Protein AF-A0AAD9L4D3-F1 (afdb_monomer_lite)

Radius of gyration: 16.33 Å; chains: 1; bounding box: 35×33×48 Å

Structure (mmCIF, N/CA/C/O backbone):
data_AF-A0AAD9L4D3-F1
#
_entry.id   AF-A0AAD9L4D3-F1
#
loop_
_atom_site.group_PDB
_atom_site.id
_atom_site.type_symbol
_atom_site.label_atom_id
_atom_site.label_alt_id
_atom_site.label_comp_id
_atom_site.label_asym_id
_atom_site.label_entity_id
_atom_site.label_seq_id
_atom_site.pdbx_PDB_ins_code
_atom_site.Cartn_x
_atom_site.Cartn_y
_atom_site.Cartn_z
_atom_site.occupancy
_atom_site.B_iso_or_equiv
_atom_site.auth_seq_id
_atom_site.auth_comp_id
_atom_site.auth_asym_id
_atom_site.auth_atom_id
_atom_site.pdbx_PDB_model_num
ATOM 1 N N . MET A 1 1 ? 3.090 -12.140 12.562 1.00 46.44 1 MET A N 1
ATOM 2 C CA . MET A 1 1 ? 2.938 -11.455 11.264 1.00 46.44 1 MET A CA 1
ATOM 3 C C . MET A 1 1 ? 2.029 -12.338 10.433 1.00 46.44 1 MET A C 1
ATOM 5 O O . MET A 1 1 ? 2.319 -13.524 10.341 1.00 46.44 1 MET A O 1
ATOM 9 N N . ALA A 1 2 ? 0.884 -11.832 9.982 1.00 48.16 2 ALA A N 1
ATOM 10 C CA . ALA A 1 2 ? 0.069 -12.561 9.016 1.00 48.16 2 ALA A CA 1
ATOM 11 C C . ALA A 1 2 ? 0.609 -12.191 7.633 1.00 48.16 2 ALA A C 1
ATOM 13 O O . ALA A 1 2 ? 0.648 -11.004 7.314 1.00 48.16 2 ALA A O 1
ATOM 14 N N . ASP A 1 3 ? 1.086 -13.171 6.867 1.00 50.41 3 ASP A N 1
ATOM 15 C CA . ASP A 1 3 ? 1.448 -12.930 5.473 1.00 50.41 3 ASP A CA 1
ATOM 16 C C . ASP A 1 3 ? 0.169 -12.762 4.660 1.00 50.41 3 ASP A C 1
ATOM 18 O O . ASP A 1 3 ? -0.753 -13.579 4.733 1.00 50.41 3 ASP A O 1
ATOM 22 N N . LEU A 1 4 ? 0.125 -11.667 3.912 1.00 48.62 4 LEU A N 1
ATOM 23 C CA . LEU A 1 4 ? -0.974 -11.286 3.047 1.00 48.62 4 LEU A CA 1
ATOM 24 C C . LEU A 1 4 ? -0.539 -11.584 1.602 1.00 48.62 4 LEU A C 1
ATOM 26 O O . LEU A 1 4 ? -0.006 -10.690 0.944 1.00 48.62 4 LEU A O 1
ATOM 30 N N . PRO A 1 5 ? -0.677 -12.820 1.081 1.00 48.12 5 PRO A N 1
ATOM 31 C CA . PRO A 1 5 ? -0.410 -13.063 -0.328 1.00 48.12 5 PRO A CA 1
ATOM 32 C C . PRO A 1 5 ? -1.444 -12.284 -1.140 1.00 48.12 5 PRO A C 1
ATOM 34 O O . PRO A 1 5 ? -2.599 -12.687 -1.153 1.00 48.12 5 PRO A O 1
ATOM 37 N N . GLY A 1 6 ? -1.000 -11.167 -1.733 1.00 49.84 6 GLY A N 1
ATOM 38 C CA . GLY A 1 6 ? -1.690 -10.296 -2.690 1.00 49.84 6 GLY A CA 1
ATOM 39 C C . GLY A 1 6 ? -3.187 -10.138 -2.455 1.00 49.84 6 GLY A C 1
ATOM 40 O O . GLY A 1 6 ? -3.941 -11.049 -2.762 1.00 49.84 6 GLY A O 1
ATOM 41 N N . LEU A 1 7 ? -3.639 -8.967 -2.002 1.00 50.41 7 LEU A N 1
ATOM 42 C CA . LEU A 1 7 ? -5.035 -8.560 -2.195 1.00 50.41 7 LEU A CA 1
ATOM 43 C C . LEU A 1 7 ? -5.371 -8.733 -3.684 1.00 50.41 7 LEU A C 1
ATOM 45 O O . LEU A 1 7 ? -4.918 -7.971 -4.535 1.00 50.41 7 LEU A O 1
ATOM 49 N N . ILE A 1 8 ? -6.056 -9.832 -3.990 1.00 57.06 8 ILE A N 1
ATOM 50 C CA . ILE A 1 8 ? -6.449 -10.192 -5.343 1.00 57.06 8 ILE A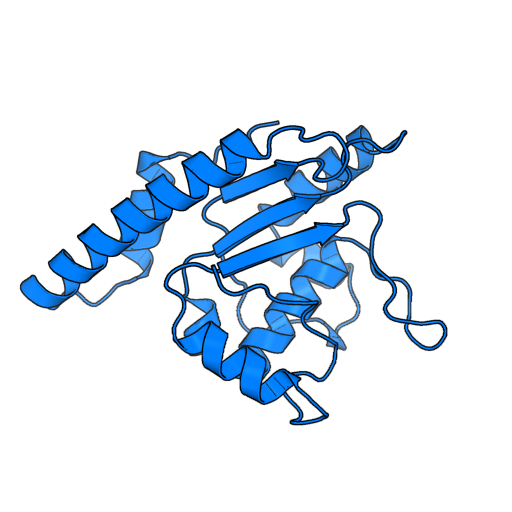 CA 1
ATOM 51 C C . ILE A 1 8 ? -7.686 -9.361 -5.643 1.00 57.06 8 ILE A C 1
ATOM 53 O O . ILE A 1 8 ? -8.587 -9.267 -4.815 1.00 57.06 8 ILE A O 1
ATOM 57 N N . GLU A 1 9 ? -7.720 -8.767 -6.824 1.00 57.53 9 GLU A N 1
ATOM 58 C CA . GLU A 1 9 ? -8.913 -8.146 -7.389 1.00 57.53 9 GLU A CA 1
ATOM 59 C C . GLU A 1 9 ? -10.136 -9.068 -7.217 1.00 57.53 9 GLU A C 1
ATOM 61 O O . GLU A 1 9 ? -10.099 -10.244 -7.596 1.00 57.53 9 GLU A O 1
ATOM 66 N N . GLY A 1 10 ? -11.193 -8.562 -6.575 1.00 54.34 10 GLY A N 1
ATOM 67 C CA . GLY A 1 10 ? -12.374 -9.350 -6.213 1.00 54.34 10 GLY A CA 1
ATOM 68 C C . GLY A 1 10 ? -12.276 -10.120 -4.887 1.00 54.34 10 GLY A C 1
ATOM 69 O O . GLY A 1 10 ? -13.143 -10.955 -4.613 1.00 54.34 10 GLY A O 1
ATOM 70 N N . ALA A 1 11 ? -11.283 -9.847 -4.032 1.00 59.19 11 ALA A N 1
ATOM 71 C CA . ALA A 1 11 ? -11.193 -10.427 -2.687 1.00 59.19 11 ALA A CA 1
ATOM 72 C C . ALA A 1 11 ? -12.426 -10.094 -1.827 1.00 59.19 11 ALA A C 1
ATOM 74 O O . ALA A 1 11 ? -12.858 -10.931 -1.026 1.00 59.19 11 ALA A O 1
ATOM 75 N N . HIS A 1 12 ? -13.031 -8.919 -2.035 1.00 55.25 12 HIS A N 1
ATOM 76 C CA . HIS A 1 12 ? -14.287 -8.523 -1.394 1.00 55.25 12 HIS A CA 1
ATOM 77 C C . HIS A 1 12 ? -15.506 -9.362 -1.843 1.00 55.25 12 HIS A C 1
ATOM 79 O O . HIS A 1 12 ? -16.464 -9.501 -1.084 1.00 55.25 12 HIS A O 1
ATOM 85 N N . LEU A 1 13 ? -15.475 -9.983 -3.033 1.00 55.81 13 LEU A N 1
ATOM 86 C CA . LEU A 1 1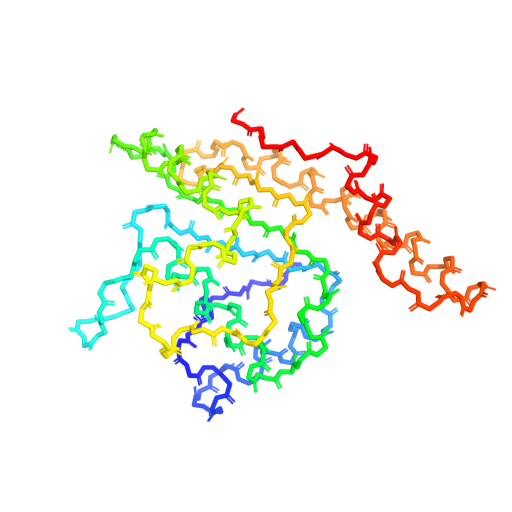3 ? -16.616 -10.691 -3.647 1.00 55.81 13 LEU A CA 1
ATOM 87 C C . LEU A 1 13 ? -16.783 -12.157 -3.206 1.00 55.81 13 LEU A C 1
ATOM 89 O O . LEU A 1 13 ? -17.523 -12.903 -3.844 1.00 55.81 13 LEU A O 1
ATOM 93 N N . ASN A 1 14 ? -16.123 -12.608 -2.133 1.00 53.59 14 ASN A N 1
ATOM 94 C CA . ASN A 1 14 ? -16.163 -14.010 -1.671 1.00 53.59 14 ASN A CA 1
ATOM 95 C C . ASN A 1 14 ? -15.651 -15.054 -2.693 1.00 53.59 14 ASN A C 1
ATOM 97 O O . ASN A 1 14 ? -15.863 -16.256 -2.513 1.00 53.59 14 ASN A O 1
ATOM 101 N N . VAL A 1 15 ? -14.940 -14.648 -3.750 1.00 48.16 15 VAL A N 1
ATOM 102 C CA . VAL A 1 15 ? -14.342 -15.592 -4.704 1.00 48.16 15 VAL A CA 1
ATOM 103 C C . VAL A 1 15 ? -13.001 -16.091 -4.143 1.00 48.16 15 VAL A C 1
ATOM 105 O O . VAL A 1 15 ? -11.976 -15.422 -4.228 1.00 48.16 15 VAL A O 1
ATOM 108 N N . GLY A 1 16 ? -12.999 -17.282 -3.535 1.00 56.69 16 GLY A N 1
ATOM 109 C CA . GLY A 1 16 ? -11.787 -17.948 -3.032 1.00 56.69 16 GLY A CA 1
ATOM 110 C C . GLY A 1 16 ? -11.371 -17.557 -1.603 1.00 56.69 16 GLY A C 1
ATOM 111 O O . GLY A 1 16 ? -12.206 -17.313 -0.737 1.00 56.69 16 GLY A O 1
ATOM 112 N N . MET A 1 17 ? -10.059 -17.542 -1.322 1.00 55.19 17 MET A N 1
ATOM 113 C CA . MET A 1 17 ? -9.498 -17.307 0.027 1.00 55.19 17 MET A CA 1
ATOM 114 C C . MET A 1 17 ? -9.575 -15.838 0.511 1.00 55.19 17 MET A C 1
ATOM 116 O O . MET A 1 17 ? -9.226 -15.562 1.660 1.00 55.19 17 MET A O 1
ATOM 120 N N . GLY A 1 18 ? -10.056 -14.907 -0.325 1.00 62.38 18 GLY A N 1
ATOM 121 C CA . GLY A 1 18 ? -10.046 -13.455 -0.076 1.00 62.38 18 GLY A CA 1
ATOM 122 C C . GLY A 1 18 ? -10.887 -12.990 1.119 1.00 62.38 18 GLY A C 1
ATOM 123 O O . GLY A 1 18 ? -10.439 -12.157 1.901 1.00 62.38 18 GLY A O 1
ATOM 124 N N . HIS A 1 19 ? -12.057 -13.584 1.356 1.00 67.69 19 HIS A N 1
ATOM 125 C CA . HIS A 1 19 ? -12.895 -13.197 2.499 1.00 67.69 19 HIS A CA 1
ATOM 126 C C . HIS A 1 19 ? -12.296 -13.630 3.845 1.00 67.69 19 HIS A C 1
ATOM 128 O O . HIS A 1 19 ? -12.259 -12.860 4.805 1.00 67.69 19 HIS A O 1
ATOM 134 N N . ASN A 1 20 ? -11.747 -14.850 3.910 1.00 69.62 20 ASN A N 1
ATOM 135 C CA . ASN A 1 20 ? -11.013 -15.303 5.092 1.00 69.62 20 ASN A CA 1
ATOM 136 C C . ASN A 1 20 ? -9.790 -14.416 5.349 1.00 69.62 20 ASN A C 1
ATOM 138 O O . ASN A 1 20 ? -9.487 -14.122 6.501 1.00 69.62 20 ASN A O 1
ATOM 142 N N . PHE A 1 21 ? -9.113 -13.956 4.299 1.00 69.94 21 PHE A N 1
ATOM 143 C CA . PHE A 1 21 ? -8.014 -12.998 4.380 1.00 69.94 21 PHE A CA 1
ATOM 144 C C . PHE A 1 21 ? -8.462 -11.642 4.950 1.00 69.94 21 PHE A C 1
ATOM 146 O O . PHE A 1 21 ? -7.866 -11.163 5.914 1.00 69.94 21 PHE A O 1
ATOM 153 N N . LEU A 1 22 ? -9.548 -11.058 4.439 1.00 75.19 22 LEU A N 1
ATOM 154 C CA . LEU A 1 22 ? -10.035 -9.745 4.879 1.00 75.19 22 LEU A CA 1
ATOM 155 C C . LEU A 1 22 ? -10.498 -9.782 6.345 1.00 75.19 22 LEU A C 1
ATOM 157 O O . LEU A 1 22 ? -10.235 -8.863 7.120 1.00 75.19 22 LEU A O 1
ATOM 161 N N . LYS A 1 23 ? -11.026 -10.924 6.793 1.00 80.75 23 LYS A N 1
ATOM 162 C CA . LYS A 1 23 ? -11.311 -11.180 8.211 1.00 80.75 23 LYS A CA 1
ATOM 163 C C . LYS A 1 23 ? -10.061 -11.186 9.107 1.00 80.75 23 LYS A C 1
ATOM 165 O O . LYS A 1 23 ? -10.162 -10.921 10.306 1.00 80.75 23 LYS A O 1
ATOM 170 N N . HIS A 1 24 ? -8.878 -11.508 8.579 1.00 79.44 24 HIS A N 1
ATOM 171 C CA . HIS A 1 24 ? -7.622 -11.335 9.321 1.00 79.44 24 HIS A CA 1
ATOM 172 C C . HIS A 1 24 ? -7.203 -9.866 9.358 1.00 79.44 24 HIS A C 1
ATOM 174 O O . HIS A 1 24 ? -6.779 -9.405 10.416 1.00 79.44 24 HIS A O 1
ATOM 180 N N . VAL A 1 25 ? -7.387 -9.131 8.256 1.00 82.50 25 VAL A N 1
ATOM 181 C CA . VAL A 1 25 ? -7.137 -7.681 8.183 1.00 82.50 25 VAL A CA 1
ATOM 182 C C . VAL A 1 25 ? -7.961 -6.923 9.225 1.00 82.50 25 VAL A C 1
ATOM 184 O O . VAL A 1 25 ? -7.461 -5.991 9.846 1.00 82.50 25 VAL A O 1
ATOM 187 N N . GLU A 1 26 ? -9.184 -7.356 9.537 1.00 83.19 26 GLU A N 1
ATOM 188 C CA . GLU A 1 26 ? -9.968 -6.764 10.633 1.00 83.19 26 GLU A CA 1
ATOM 189 C C . GLU A 1 26 ? -9.263 -6.820 11.995 1.00 83.19 26 GLU A C 1
ATOM 191 O O . GLU A 1 26 ? -9.421 -5.901 12.798 1.00 83.19 26 GLU A O 1
ATOM 196 N N . ARG A 1 27 ? -8.440 -7.841 12.248 1.00 84.44 27 ARG A N 1
ATOM 197 C CA . ARG A 1 27 ? -7.752 -8.048 13.532 1.00 84.44 27 ARG A CA 1
ATOM 198 C C . ARG A 1 27 ? -6.342 -7.464 13.586 1.00 84.44 27 ARG A C 1
ATOM 200 O O . ARG A 1 27 ? -5.723 -7.499 14.648 1.00 84.44 27 ARG A O 1
ATOM 207 N N . THR A 1 28 ? -5.803 -6.962 12.475 1.00 86.62 28 THR A N 1
ATOM 208 C CA . THR A 1 28 ? -4.481 -6.325 12.475 1.00 86.62 28 THR A CA 1
ATOM 209 C C . THR A 1 28 ? -4.566 -4.900 13.013 1.00 86.62 28 THR A C 1
ATOM 211 O O . THR A 1 28 ? -5.540 -4.189 12.768 1.00 86.62 28 THR A O 1
ATOM 214 N N . LYS A 1 29 ? -3.537 -4.481 13.755 1.00 88.50 29 LYS A N 1
ATOM 215 C CA . LYS A 1 29 ? -3.427 -3.114 14.292 1.00 88.50 29 LYS A CA 1
ATOM 216 C C . LYS A 1 29 ? -2.871 -2.106 13.281 1.00 88.50 29 LYS A C 1
ATOM 218 O O . LYS A 1 29 ? -3.133 -0.921 13.400 1.00 88.50 29 LYS A O 1
ATOM 223 N N . LEU A 1 30 ? -2.115 -2.595 12.302 1.00 90.25 30 LEU A N 1
ATOM 224 C CA . LEU A 1 30 ? -1.421 -1.809 11.287 1.00 90.25 30 LEU A CA 1
ATOM 225 C C . LEU A 1 30 ? -1.560 -2.517 9.938 1.00 90.25 30 LEU A C 1
ATOM 227 O O . LEU A 1 30 ? -1.462 -3.749 9.870 1.00 90.25 30 LEU A O 1
ATOM 231 N N . LEU A 1 31 ? -1.796 -1.746 8.881 1.00 92.00 31 LEU A N 1
ATOM 232 C CA . LEU A 1 31 ? -1.805 -2.205 7.498 1.00 92.00 31 LEU A CA 1
ATOM 233 C C . LEU A 1 31 ? -0.451 -1.911 6.849 1.00 92.00 31 LEU A C 1
ATOM 235 O O . LEU A 1 31 ? 0.120 -0.843 7.037 1.00 92.00 31 LEU A O 1
ATOM 239 N N . LEU A 1 32 ? 0.055 -2.858 6.064 1.00 92.44 32 LEU A N 1
ATOM 240 C CA . LEU A 1 32 ? 1.234 -2.661 5.226 1.00 92.44 32 LEU A CA 1
ATOM 241 C C . LEU A 1 32 ? 0.834 -2.894 3.775 1.00 92.44 32 LEU A C 1
ATOM 243 O O . LEU A 1 32 ? 0.544 -4.023 3.378 1.00 92.44 32 LEU A O 1
ATOM 247 N N . PHE A 1 33 ? 0.836 -1.826 2.992 1.00 92.75 33 PHE A N 1
ATOM 248 C CA . PHE A 1 33 ? 0.649 -1.877 1.554 1.00 92.75 33 PHE A CA 1
ATOM 249 C C . PHE A 1 33 ? 2.008 -2.142 0.929 1.00 92.75 33 PHE A C 1
ATOM 251 O O . PHE A 1 33 ? 2.908 -1.323 1.049 1.00 92.75 33 PHE A O 1
ATOM 258 N N . LEU A 1 34 ? 2.179 -3.291 0.285 1.00 92.62 34 LEU A N 1
ATOM 259 C CA . LEU A 1 34 ? 3.411 -3.619 -0.424 1.00 92.62 34 LEU A CA 1
ATOM 260 C C . LEU A 1 34 ? 3.159 -3.496 -1.925 1.00 92.62 34 LEU A C 1
ATOM 262 O O . LEU A 1 34 ? 2.457 -4.326 -2.499 1.00 92.62 34 LEU A O 1
ATOM 266 N N . VAL A 1 35 ? 3.728 -2.468 -2.547 1.00 93.62 35 VAL A N 1
ATOM 267 C CA . VAL A 1 35 ? 3.475 -2.118 -3.950 1.00 93.62 35 VAL A CA 1
ATOM 268 C C . VAL A 1 35 ? 4.765 -2.219 -4.744 1.00 93.62 35 VAL A C 1
ATOM 270 O O . VAL A 1 35 ? 5.813 -1.772 -4.295 1.00 93.62 35 VAL A O 1
ATOM 273 N N . ASP A 1 36 ? 4.697 -2.838 -5.916 1.00 93.88 36 ASP A N 1
ATOM 274 C CA . ASP A 1 36 ? 5.798 -2.851 -6.875 1.00 93.88 36 ASP A CA 1
ATOM 275 C C . ASP A 1 36 ? 5.842 -1.515 -7.618 1.00 93.88 36 ASP A C 1
ATOM 277 O O . ASP A 1 36 ? 4.848 -1.119 -8.230 1.00 93.88 36 ASP A O 1
ATOM 281 N N . ILE A 1 37 ? 6.981 -0.823 -7.570 1.00 95.31 37 ILE A N 1
ATOM 282 C CA . ILE A 1 37 ? 7.139 0.463 -8.261 1.00 95.31 37 ILE A CA 1
ATOM 283 C C . ILE A 1 37 ? 7.144 0.318 -9.785 1.00 95.31 37 ILE A C 1
ATOM 285 O O . ILE A 1 37 ? 6.908 1.294 -10.477 1.00 95.31 37 ILE A O 1
ATOM 289 N N . HIS A 1 38 ? 7.355 -0.881 -10.329 1.00 93.06 38 HIS A N 1
ATOM 290 C CA . HIS A 1 38 ? 7.273 -1.124 -11.776 1.00 93.06 38 HIS A CA 1
ATOM 291 C C . HIS A 1 38 ? 5.861 -1.499 -12.229 1.00 93.06 38 HIS A C 1
ATOM 293 O O . HIS A 1 38 ? 5.647 -1.859 -13.383 1.00 93.06 38 HIS A O 1
ATOM 299 N N . GLY A 1 39 ? 4.891 -1.423 -11.318 1.00 89.69 39 GLY A N 1
ATOM 300 C CA . GLY A 1 39 ? 3.526 -1.835 -11.571 1.00 89.69 39 GLY A CA 1
ATOM 301 C C . GLY A 1 39 ? 3.296 -3.328 -11.357 1.00 89.69 39 GLY A C 1
ATOM 302 O O . GLY A 1 39 ? 4.173 -4.097 -10.956 1.00 89.69 39 GLY A O 1
ATOM 303 N N . PHE A 1 40 ? 2.057 -3.745 -11.576 1.00 85.81 40 PHE A N 1
ATOM 304 C CA . PHE A 1 40 ? 1.609 -5.099 -11.302 1.00 85.81 40 PHE A CA 1
ATOM 305 C C . PHE A 1 40 ? 0.602 -5.573 -12.344 1.00 85.81 40 PHE A C 1
ATOM 307 O O . PHE A 1 40 ? -0.319 -4.859 -12.735 1.00 85.81 40 PHE A O 1
ATOM 314 N N . ARG A 1 41 ? 0.729 -6.839 -12.745 1.00 84.06 41 ARG A N 1
ATOM 315 C CA . ARG A 1 41 ? -0.274 -7.533 -13.550 1.00 84.06 41 ARG A CA 1
ATOM 316 C C . ARG A 1 41 ? -0.563 -8.894 -12.942 1.00 84.06 41 ARG A C 1
ATOM 318 O O . ARG A 1 41 ? 0.323 -9.743 -12.866 1.00 84.06 41 ARG A O 1
ATOM 325 N N . LEU A 1 42 ? -1.820 -9.119 -12.567 1.00 74.88 42 LEU A N 1
ATOM 326 C CA . LEU A 1 42 ? -2.242 -10.357 -11.913 1.00 74.88 42 LEU A CA 1
ATOM 327 C C . LEU A 1 42 ? -2.105 -11.577 -12.834 1.00 74.88 42 LEU A C 1
ATOM 329 O O . LEU A 1 42 ? -1.598 -12.622 -12.434 1.00 74.88 42 LEU A O 1
ATOM 333 N N . ASN A 1 43 ? -2.585 -11.458 -14.072 1.00 79.56 43 ASN A N 1
ATOM 334 C CA . ASN A 1 43 ? -2.439 -12.470 -15.115 1.00 79.56 43 ASN A CA 1
ATOM 335 C C . ASN A 1 43 ? -2.648 -11.841 -16.500 1.00 79.56 43 ASN A C 1
ATOM 337 O O . ASN A 1 43 ? -2.944 -10.657 -16.620 1.00 79.56 43 ASN A O 1
ATOM 341 N N . THR A 1 44 ? -2.532 -12.649 -17.551 1.00 82.56 44 THR A N 1
ATOM 342 C CA . THR A 1 44 ? -2.641 -12.204 -18.949 1.00 82.56 44 THR A CA 1
ATOM 343 C C . THR A 1 44 ? -3.998 -11.613 -19.339 1.00 82.56 44 THR A C 1
ATOM 345 O O . THR A 1 44 ? -4.085 -10.985 -20.388 1.00 82.56 44 THR A O 1
ATOM 348 N N . LYS A 1 45 ? -5.051 -11.809 -18.536 1.00 81.75 45 LYS A N 1
ATOM 349 C CA . LYS A 1 45 ? -6.395 -11.265 -18.785 1.00 81.75 45 LYS A CA 1
ATOM 350 C C . LYS A 1 45 ? -6.648 -9.923 -18.096 1.00 81.75 45 LYS A C 1
ATOM 352 O O . LYS A 1 45 ? -7.648 -9.290 -18.409 1.00 81.75 45 LYS A O 1
ATOM 357 N N . HIS A 1 46 ? -5.791 -9.519 -17.159 1.00 80.69 46 HIS A N 1
ATOM 358 C CA . HIS A 1 46 ? -5.930 -8.253 -16.440 1.00 80.69 46 HIS A CA 1
ATOM 359 C C . HIS A 1 46 ? -4.989 -7.207 -17.046 1.00 80.69 46 HIS A C 1
ATOM 361 O O . HIS A 1 46 ? -3.895 -7.576 -17.495 1.00 80.69 46 HIS A O 1
ATOM 367 N N . PRO A 1 47 ? -5.388 -5.922 -17.064 1.00 84.88 47 PRO A N 1
ATOM 368 C CA . PRO A 1 47 ? -4.503 -4.853 -17.495 1.00 84.88 47 PRO A CA 1
ATOM 369 C C . PRO A 1 47 ? -3.274 -4.784 -16.585 1.00 84.88 47 PRO A C 1
ATOM 371 O O . PRO A 1 47 ? -3.313 -5.155 -15.408 1.00 84.88 47 PRO A O 1
ATOM 374 N N . GLU A 1 48 ? -2.166 -4.336 -17.162 1.00 88.88 48 GLU A N 1
ATOM 375 C CA . GLU A 1 48 ? -1.019 -3.904 -16.376 1.00 88.88 48 GLU A CA 1
ATOM 376 C C . GLU A 1 48 ? -1.397 -2.629 -15.634 1.00 88.88 48 GLU A C 1
ATOM 378 O O . GLU A 1 48 ? -2.010 -1.737 -16.216 1.00 88.88 48 GLU A O 1
ATOM 383 N N . ARG A 1 49 ? -1.091 -2.592 -14.340 1.00 90.44 49 ARG A N 1
ATOM 384 C CA . ARG A 1 49 ? -1.414 -1.474 -13.465 1.00 90.44 49 ARG A CA 1
ATOM 385 C C . ARG A 1 49 ? -0.147 -0.781 -13.046 1.00 90.44 49 ARG A C 1
ATOM 387 O O . ARG A 1 49 ? 0.794 -1.431 -12.599 1.00 90.44 49 ARG A O 1
ATOM 394 N N . THR A 1 50 ? -0.164 0.534 -13.121 1.00 94.06 50 THR A N 1
ATOM 395 C CA . THR A 1 50 ? 0.851 1.391 -12.522 1.00 94.06 50 THR A CA 1
ATOM 396 C C . THR A 1 50 ? 0.877 1.223 -10.992 1.00 94.06 50 THR A C 1
ATOM 398 O O . THR A 1 50 ? -0.058 0.670 -10.389 1.00 94.06 50 THR A O 1
ATOM 401 N N . PRO A 1 51 ? 1.931 1.708 -10.315 1.00 93.69 51 PRO A N 1
ATOM 402 C CA . PRO A 1 51 ? 1.977 1.725 -8.854 1.00 93.69 51 PRO A CA 1
ATOM 403 C C . PRO A 1 51 ? 0.809 2.505 -8.243 1.00 93.69 51 PRO A C 1
ATOM 405 O O . PRO A 1 51 ? 0.204 2.038 -7.279 1.00 93.69 51 PRO A O 1
ATOM 408 N N . LEU A 1 52 ? 0.443 3.645 -8.842 1.00 94.44 52 LEU A N 1
ATOM 409 C CA . LEU A 1 52 ? -0.692 4.459 -8.405 1.00 94.44 52 LEU A CA 1
ATOM 410 C C . LEU A 1 52 ? -2.007 3.677 -8.502 1.00 94.44 52 LEU A C 1
ATOM 412 O O . LEU A 1 52 ? -2.738 3.571 -7.519 1.00 94.44 52 LEU A O 1
ATOM 416 N N . GLU A 1 53 ? -2.285 3.071 -9.658 1.00 93.12 53 GLU A N 1
ATOM 417 C CA . GLU A 1 53 ? -3.484 2.245 -9.849 1.00 93.12 53 GLU A CA 1
ATOM 418 C C . GLU A 1 53 ? -3.525 1.064 -8.878 1.00 93.12 53 GLU A C 1
ATOM 420 O O . GLU A 1 53 ? -4.593 0.696 -8.397 1.00 93.12 53 GLU A O 1
ATOM 425 N N . THR A 1 54 ? -2.367 0.485 -8.555 1.00 91.88 54 THR A N 1
ATOM 426 C CA . THR A 1 54 ? -2.268 -0.596 -7.569 1.00 91.88 54 THR A CA 1
ATOM 427 C C . THR A 1 54 ? -2.643 -0.103 -6.172 1.00 91.88 54 THR A C 1
ATOM 429 O O . THR A 1 54 ? -3.434 -0.754 -5.493 1.00 91.88 54 THR A O 1
ATOM 432 N N . ILE A 1 55 ? -2.135 1.056 -5.742 1.00 93.38 55 ILE A N 1
ATOM 433 C CA . ILE A 1 55 ? -2.482 1.662 -4.445 1.00 93.38 55 ILE A CA 1
ATOM 434 C C . ILE A 1 55 ? -3.988 1.930 -4.364 1.00 93.38 55 ILE A C 1
ATOM 436 O O . ILE A 1 55 ? -4.627 1.551 -3.379 1.00 93.38 55 ILE A O 1
ATOM 440 N N . LEU A 1 56 ? -4.560 2.536 -5.406 1.00 93.19 56 LEU A N 1
ATOM 441 C CA . LEU A 1 56 ? -5.982 2.877 -5.460 1.00 93.19 56 LEU A CA 1
ATOM 442 C C . LEU A 1 56 ? -6.876 1.634 -5.518 1.00 93.19 56 LEU A C 1
ATOM 444 O O . LEU A 1 56 ? -7.891 1.586 -4.830 1.00 93.19 56 LEU A O 1
ATOM 448 N N . LEU A 1 57 ? -6.467 0.587 -6.239 1.00 89.81 57 LEU A N 1
ATOM 449 C CA . LEU A 1 57 ? -7.167 -0.698 -6.243 1.00 89.81 57 LEU A CA 1
ATOM 450 C C . LEU A 1 57 ? -7.189 -1.335 -4.848 1.00 89.81 57 LEU A C 1
ATOM 452 O O . LEU A 1 57 ? -8.244 -1.760 -4.384 1.00 89.81 57 LEU A O 1
ATOM 456 N N . LEU A 1 58 ? -6.039 -1.404 -4.169 1.00 89.00 58 LEU A N 1
ATOM 457 C CA . LEU A 1 58 ? -5.943 -1.974 -2.820 1.00 89.00 58 LEU A CA 1
ATOM 458 C C . LEU A 1 58 ? -6.832 -1.216 -1.831 1.00 89.00 58 LEU A C 1
ATOM 460 O O . LEU A 1 58 ? -7.530 -1.816 -1.016 1.00 89.00 58 LEU A O 1
ATOM 464 N N . ASN A 1 59 ? -6.814 0.108 -1.936 1.00 91.44 59 ASN A N 1
ATOM 465 C CA . ASN A 1 59 ? -7.658 1.007 -1.174 1.00 91.44 59 ASN A CA 1
ATOM 466 C C . ASN A 1 59 ? -9.152 0.727 -1.448 1.00 91.44 59 ASN A C 1
ATOM 468 O O . ASN A 1 59 ? -9.916 0.484 -0.512 1.00 91.44 59 ASN A O 1
ATOM 472 N N . LYS A 1 60 ? -9.542 0.621 -2.723 1.00 89.88 60 LYS A N 1
ATOM 473 C CA . LYS A 1 60 ? -10.913 0.304 -3.129 1.00 89.88 60 LYS A CA 1
ATOM 474 C C . LYS A 1 60 ? -11.394 -1.052 -2.613 1.00 89.88 60 LYS A C 1
ATOM 476 O O . LYS A 1 60 ? -12.522 -1.164 -2.146 1.00 89.88 60 LYS A O 1
ATOM 481 N N . GLU A 1 61 ? -10.555 -2.081 -2.682 1.00 87.56 61 GLU A N 1
ATOM 48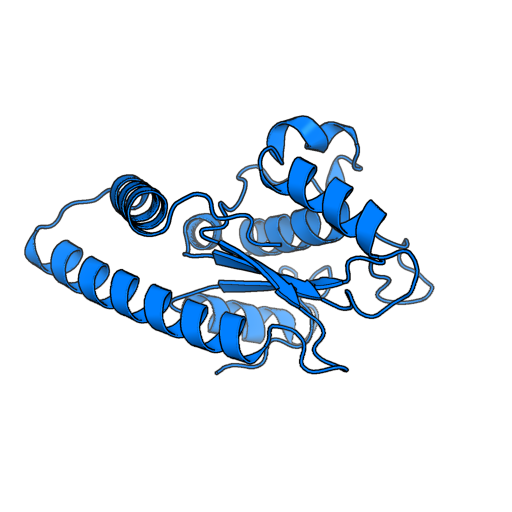2 C CA . GLU A 1 61 ? -10.882 -3.426 -2.193 1.00 87.56 61 GLU A CA 1
ATOM 483 C C . GLU A 1 61 ? -11.129 -3.442 -0.676 1.00 87.56 61 GLU A C 1
ATOM 485 O O . GLU A 1 61 ? -12.062 -4.100 -0.209 1.00 87.56 61 GLU A O 1
ATOM 490 N N . LEU A 1 62 ? -10.334 -2.693 0.100 1.00 88.62 62 LEU A N 1
ATOM 491 C CA . LEU A 1 62 ? -10.561 -2.539 1.539 1.00 88.62 62 LEU A CA 1
ATOM 492 C C . LEU A 1 62 ? -11.865 -1.790 1.830 1.00 88.62 62 LEU A C 1
ATOM 494 O O . LEU A 1 62 ? -12.634 -2.241 2.679 1.00 88.62 62 LEU A O 1
ATOM 498 N N . GLU A 1 63 ? -12.137 -0.706 1.099 1.00 89.94 63 GLU A N 1
ATOM 499 C CA . GLU A 1 63 ? -13.383 0.059 1.210 1.00 89.94 63 GLU A CA 1
ATOM 500 C C . GLU A 1 63 ? -14.609 -0.817 0.921 1.00 89.94 63 GLU A C 1
ATOM 502 O O . GLU A 1 63 ? -15.552 -0.847 1.713 1.00 89.94 63 GLU A O 1
ATOM 507 N N . LEU A 1 64 ? -14.589 -1.556 -0.195 1.00 88.00 64 LEU A N 1
ATOM 508 C CA . LEU A 1 64 ? -15.695 -2.421 -0.618 1.00 88.00 64 LEU A CA 1
ATOM 509 C C . LEU A 1 64 ? -15.955 -3.562 0.365 1.00 88.00 64 LEU A C 1
ATOM 511 O O . LEU A 1 64 ? -17.083 -4.044 0.463 1.00 88.00 64 LEU A O 1
ATOM 515 N N . TYR A 1 65 ? -14.927 -3.998 1.088 1.00 86.31 65 TYR A N 1
ATOM 516 C CA . TYR A 1 65 ? -15.085 -4.981 2.145 1.00 86.31 65 TYR A CA 1
ATOM 517 C C . TYR A 1 65 ? -15.663 -4.369 3.424 1.00 86.31 65 TYR A C 1
ATOM 519 O O . TYR A 1 65 ? -16.639 -4.893 3.966 1.00 86.31 65 TYR A O 1
ATOM 527 N N . LYS A 1 66 ? -15.052 -3.289 3.929 1.00 86.50 66 LYS A N 1
ATOM 528 C CA . LYS A 1 66 ? -15.490 -2.598 5.144 1.00 86.50 66 LYS A CA 1
ATOM 529 C C . LYS A 1 66 ? -14.872 -1.201 5.240 1.00 86.50 66 LYS A C 1
ATOM 531 O O . LYS A 1 66 ? -13.681 -1.073 5.516 1.00 86.50 66 LYS A O 1
ATOM 536 N N . GLU A 1 67 ? -15.716 -0.172 5.148 1.00 87.50 67 GLU A N 1
ATOM 537 C CA . GLU A 1 67 ? -15.316 1.245 5.215 1.00 87.50 67 GLU A CA 1
ATOM 538 C C . GLU A 1 67 ? -14.487 1.581 6.476 1.00 87.50 67 GLU A C 1
ATOM 540 O O . GLU A 1 67 ? -13.515 2.324 6.390 1.00 87.50 67 GLU A O 1
ATOM 545 N N . ASP A 1 68 ? -14.756 0.956 7.632 1.00 86.81 68 ASP A N 1
ATOM 546 C CA . ASP A 1 68 ? -13.971 1.188 8.862 1.00 86.81 68 ASP A CA 1
ATOM 547 C C . ASP A 1 68 ? -12.476 0.843 8.724 1.00 86.81 68 ASP A C 1
ATOM 549 O O . ASP A 1 68 ? -11.652 1.365 9.479 1.00 86.81 68 ASP A O 1
ATOM 553 N N . LEU A 1 69 ? -12.101 -0.044 7.790 1.00 88.50 69 LEU A N 1
ATOM 554 C CA . LEU A 1 69 ? -10.695 -0.394 7.558 1.00 88.50 69 LEU A CA 1
ATOM 555 C C . LEU A 1 69 ? -9.900 0.763 6.952 1.00 88.50 69 LEU A C 1
ATOM 557 O O . LEU A 1 69 ? -8.680 0.784 7.095 1.00 88.50 69 LEU A O 1
ATOM 561 N N . MET A 1 70 ? -10.578 1.735 6.339 1.00 89.81 70 MET A N 1
ATOM 562 C CA . MET A 1 70 ? -9.956 2.904 5.716 1.00 89.81 70 MET A CA 1
ATOM 563 C C . MET A 1 70 ? -9.349 3.876 6.727 1.00 89.81 70 MET A C 1
ATOM 565 O O . MET A 1 70 ? -8.500 4.686 6.373 1.00 89.81 70 MET A O 1
ATOM 569 N N . ASN A 1 71 ? -9.756 3.765 7.994 1.00 88.12 71 ASN A N 1
ATOM 570 C CA . ASN A 1 71 ? -9.238 4.569 9.099 1.00 88.12 71 ASN A CA 1
ATOM 571 C C . ASN A 1 71 ? -8.129 3.854 9.881 1.00 88.12 71 ASN A C 1
ATOM 573 O O . ASN A 1 71 ? -7.689 4.355 10.919 1.00 88.12 71 ASN A O 1
ATOM 577 N N . LYS A 1 72 ? -7.727 2.650 9.452 1.00 88.75 72 LYS A N 1
ATOM 578 C CA . LYS A 1 72 ? -6.647 1.932 10.119 1.00 88.75 72 LYS A CA 1
ATOM 579 C C . LYS A 1 72 ? -5.303 2.578 9.804 1.00 88.75 72 LYS A C 1
ATOM 581 O O . LYS A 1 72 ? -5.085 2.961 8.656 1.00 88.75 72 LYS A O 1
ATOM 586 N N . PRO A 1 73 ? -4.380 2.564 10.776 1.00 91.44 73 PRO A N 1
ATOM 587 C CA . PRO A 1 73 ? -2.989 2.906 10.534 1.00 91.44 73 PRO A CA 1
ATOM 588 C C . PRO A 1 73 ? -2.436 2.145 9.337 1.00 91.44 73 PRO A C 1
ATOM 590 O O . PRO A 1 73 ? -2.653 0.928 9.226 1.00 91.44 73 PRO A O 1
ATOM 593 N N . ALA A 1 74 ? -1.703 2.829 8.467 1.00 92.62 74 ALA A N 1
ATOM 594 C CA . ALA A 1 74 ? -1.208 2.239 7.234 1.00 92.62 74 ALA A CA 1
ATOM 595 C C . A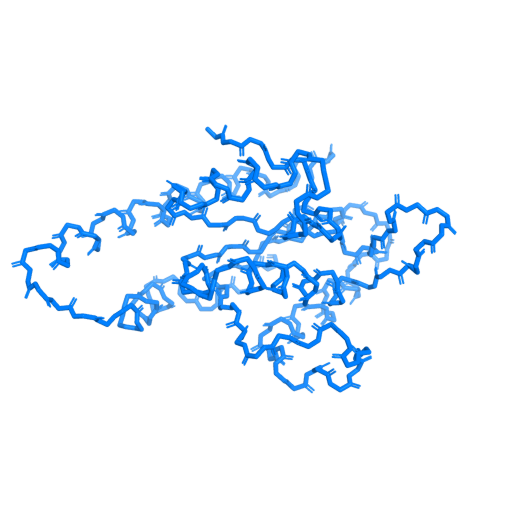LA A 1 74 ? 0.196 2.732 6.879 1.00 92.62 74 ALA A C 1
ATOM 597 O O . ALA A 1 74 ? 0.503 3.916 6.950 1.00 92.62 74 ALA A O 1
ATOM 598 N N . VAL A 1 75 ? 1.036 1.806 6.422 1.00 94.88 75 VAL A N 1
ATOM 599 C CA . VAL A 1 75 ? 2.359 2.085 5.853 1.00 94.88 75 VAL A CA 1
ATOM 600 C C . VAL A 1 75 ? 2.382 1.611 4.410 1.00 94.88 75 VAL A C 1
ATOM 602 O O . VAL A 1 75 ? 1.917 0.508 4.115 1.00 94.88 75 VAL A O 1
ATOM 605 N N . LEU A 1 76 ? 2.959 2.411 3.519 1.00 95.88 76 LEU A N 1
ATOM 606 C CA . LEU A 1 76 ? 3.221 2.031 2.136 1.00 95.88 76 LEU A CA 1
ATOM 607 C C . LEU A 1 76 ? 4.693 1.646 1.971 1.00 95.88 76 LEU A C 1
ATOM 609 O O . LEU A 1 76 ? 5.590 2.466 2.131 1.00 95.88 76 LEU A O 1
ATOM 613 N N . ALA A 1 77 ? 4.955 0.395 1.617 1.00 96.31 77 ALA A N 1
ATOM 614 C CA . ALA A 1 77 ? 6.260 -0.083 1.195 1.00 96.31 77 ALA A CA 1
ATOM 615 C C . ALA A 1 77 ? 6.323 -0.169 -0.336 1.00 96.31 77 ALA A C 1
ATOM 617 O O . ALA A 1 77 ? 5.693 -1.033 -0.950 1.00 96.31 77 ALA A O 1
ATOM 618 N N . LEU A 1 78 ? 7.122 0.708 -0.938 1.00 96.69 78 LEU A N 1
ATOM 619 C CA . LEU A 1 78 ? 7.410 0.737 -2.370 1.00 96.69 78 LEU A CA 1
ATOM 620 C C . LEU A 1 78 ? 8.586 -0.203 -2.656 1.00 96.69 78 LEU A C 1
ATOM 622 O O . LEU A 1 78 ? 9.730 0.092 -2.325 1.00 96.69 78 LEU A O 1
ATOM 626 N N . ASN A 1 79 ? 8.302 -1.380 -3.199 1.00 96.00 79 ASN A N 1
ATOM 627 C CA . ASN A 1 79 ? 9.257 -2.467 -3.377 1.00 96.00 79 ASN A CA 1
ATOM 628 C C . ASN A 1 79 ? 9.894 -2.471 -4.774 1.00 96.00 79 ASN A C 1
ATOM 630 O O . ASN A 1 79 ? 9.335 -1.942 -5.728 1.00 96.00 79 ASN A O 1
ATOM 634 N N . LYS A 1 80 ? 11.020 -3.186 -4.888 1.00 95.94 80 LYS A N 1
ATOM 635 C CA . LYS A 1 80 ? 11.820 -3.390 -6.112 1.00 95.94 80 LYS A CA 1
ATOM 636 C C . LYS A 1 80 ? 12.577 -2.157 -6.615 1.00 95.94 80 LYS A C 1
ATOM 638 O O . LYS A 1 80 ? 12.902 -2.074 -7.794 1.00 95.94 80 LYS A O 1
ATOM 643 N N . VAL A 1 81 ? 12.980 -1.279 -5.697 1.00 96.44 81 VAL A N 1
ATOM 644 C CA . VAL A 1 81 ? 13.857 -0.124 -5.990 1.00 96.44 81 VAL A CA 1
ATOM 645 C C . VAL A 1 81 ? 15.249 -0.510 -6.505 1.00 96.44 81 VAL A C 1
ATOM 647 O O . VAL A 1 81 ? 16.027 0.347 -6.893 1.00 96.44 81 VAL A O 1
ATOM 650 N N . ASP A 1 82 ? 15.602 -1.800 -6.489 1.00 94.94 82 ASP A N 1
ATOM 651 C CA . ASP A 1 82 ? 16.887 -2.292 -6.990 1.00 94.94 82 ASP A CA 1
ATOM 652 C C . ASP A 1 82 ? 16.958 -2.469 -8.512 1.00 94.94 82 ASP A C 1
ATOM 654 O O . ASP A 1 82 ? 18.003 -2.873 -9.026 1.00 94.94 82 ASP A O 1
ATOM 658 N N . ILE A 1 83 ? 15.855 -2.246 -9.225 1.00 95.12 83 ILE A N 1
ATOM 659 C CA . ILE A 1 83 ? 15.794 -2.370 -10.682 1.00 95.12 83 ILE A CA 1
ATOM 660 C C . ILE A 1 83 ? 16.298 -1.066 -11.320 1.00 95.12 83 ILE A C 1
ATOM 662 O O . ILE A 1 83 ? 16.050 0.024 -10.814 1.00 95.12 83 ILE A O 1
ATOM 666 N N . GLU A 1 84 ? 17.016 -1.162 -12.435 1.00 93.19 84 GLU A N 1
ATOM 667 C CA . GLU A 1 84 ? 17.492 0.014 -13.173 1.00 93.19 84 GLU A CA 1
ATOM 668 C C . GLU A 1 84 ? 16.320 0.891 -13.652 1.00 93.19 84 GLU A C 1
ATOM 670 O O . GLU A 1 84 ? 15.281 0.372 -14.056 1.00 93.19 84 GLU A O 1
ATOM 675 N N . GLY A 1 85 ? 16.471 2.217 -13.566 1.00 91.81 85 GLY A N 1
ATOM 676 C CA . GLY A 1 85 ? 15.400 3.176 -13.874 1.00 91.81 85 GLY A CA 1
ATOM 677 C C . GLY A 1 85 ? 14.370 3.372 -12.753 1.00 91.81 85 GLY A C 1
ATOM 678 O O . GLY A 1 85 ? 13.405 4.104 -12.937 1.00 91.81 85 GLY A O 1
ATOM 679 N N . SER A 1 86 ? 14.564 2.749 -11.584 1.00 94.62 86 SER A N 1
ATOM 680 C CA . SER A 1 86 ? 13.639 2.896 -10.450 1.00 94.62 86 SER A CA 1
ATOM 681 C C . SER A 1 86 ? 13.618 4.296 -9.839 1.00 94.62 86 SER A C 1
ATOM 683 O O . SER A 1 86 ? 12.608 4.648 -9.244 1.00 94.62 86 SER A O 1
ATOM 685 N N . ASP A 1 87 ? 14.697 5.075 -9.953 1.00 93.44 87 ASP A N 1
ATOM 686 C CA . ASP A 1 87 ? 14.822 6.369 -9.267 1.00 93.44 87 ASP A CA 1
ATOM 687 C C . ASP A 1 87 ? 13.772 7.382 -9.750 1.00 93.44 87 ASP A C 1
ATOM 689 O O . ASP A 1 87 ? 13.083 7.987 -8.933 1.00 93.44 87 ASP A O 1
ATOM 693 N N . GLU A 1 88 ? 13.583 7.499 -11.069 1.00 94.31 88 GLU A N 1
ATOM 694 C CA . GLU A 1 88 ? 12.594 8.404 -11.676 1.00 94.31 88 GLU A CA 1
ATOM 695 C C . GLU A 1 88 ? 11.161 7.990 -11.313 1.00 94.31 88 GLU A C 1
ATOM 697 O O . GLU A 1 88 ? 10.342 8.816 -10.914 1.00 94.31 88 GLU A O 1
ATOM 702 N N . ILE A 1 89 ? 10.874 6.685 -11.382 1.00 94.75 89 ILE A N 1
ATOM 703 C CA . ILE A 1 89 ? 9.553 6.139 -11.051 1.00 94.75 89 ILE A CA 1
ATOM 704 C C . ILE A 1 89 ? 9.253 6.322 -9.559 1.00 94.75 89 ILE A C 1
ATOM 706 O O . ILE A 1 89 ? 8.123 6.635 -9.180 1.00 94.75 89 ILE A O 1
ATOM 710 N N . LEU A 1 90 ? 10.262 6.123 -8.705 1.00 94.94 90 LEU A N 1
ATOM 711 C CA . LEU A 1 90 ? 10.154 6.319 -7.267 1.00 94.94 90 LEU A CA 1
ATOM 712 C C . LEU A 1 90 ? 9.873 7.789 -6.937 1.00 94.94 90 LEU A C 1
ATOM 714 O O . LEU A 1 90 ? 9.003 8.065 -6.116 1.00 94.94 90 LEU A O 1
ATOM 718 N N . GLU A 1 91 ? 10.570 8.726 -7.576 1.00 94.31 91 GLU A N 1
ATOM 719 C CA . GLU A 1 91 ? 10.320 10.155 -7.386 1.00 94.31 91 GLU A CA 1
ATOM 720 C C . GLU A 1 91 ? 8.890 10.534 -7.796 1.00 94.31 91 GLU A C 1
ATOM 722 O O . GLU A 1 91 ? 8.179 11.175 -7.018 1.00 94.31 91 GLU A O 1
ATOM 727 N N . GLU A 1 92 ? 8.432 10.066 -8.961 1.00 93.62 92 GLU A N 1
ATOM 728 C CA . GLU A 1 92 ? 7.072 10.306 -9.449 1.00 93.62 92 GLU A CA 1
ATOM 729 C C . GLU A 1 92 ? 6.015 9.775 -8.470 1.00 93.62 92 GLU A C 1
ATOM 731 O O . GLU A 1 92 ? 5.103 10.502 -8.068 1.00 93.62 92 GLU A O 1
ATOM 736 N N . ILE A 1 93 ? 6.129 8.512 -8.041 1.00 94.50 93 ILE A N 1
ATOM 737 C CA . ILE A 1 93 ? 5.116 7.921 -7.159 1.00 94.50 93 ILE A CA 1
ATOM 738 C C . ILE A 1 93 ? 5.130 8.552 -5.765 1.00 94.50 93 ILE A C 1
ATOM 740 O O . ILE A 1 93 ? 4.070 8.706 -5.163 1.00 94.50 93 ILE A O 1
ATOM 744 N N . LEU A 1 94 ? 6.292 8.962 -5.245 1.00 92.69 94 LEU A N 1
ATOM 745 C CA . LEU A 1 94 ? 6.373 9.649 -3.955 1.00 92.69 94 LEU A CA 1
ATOM 746 C C . LEU A 1 94 ? 5.666 11.006 -3.989 1.00 92.69 94 LEU A C 1
ATOM 748 O O . LEU A 1 94 ? 4.993 11.355 -3.020 1.00 92.69 94 LEU A O 1
ATOM 752 N N . GLN A 1 95 ? 5.770 11.750 -5.093 1.00 91.00 95 GLN A N 1
ATOM 753 C CA . GLN A 1 95 ? 5.009 12.989 -5.278 1.00 91.00 95 GLN A CA 1
ATOM 754 C C . GLN A 1 95 ? 3.504 12.702 -5.288 1.00 91.00 95 GLN A C 1
ATOM 756 O O . GLN A 1 95 ? 2.754 13.337 -4.546 1.00 91.00 95 GLN A O 1
ATOM 761 N N . LYS A 1 96 ? 3.084 11.679 -6.043 1.00 92.62 96 LYS A N 1
ATOM 762 C CA . LYS A 1 96 ? 1.671 11.305 -6.184 1.00 92.62 96 LYS A CA 1
ATOM 763 C C . LYS A 1 96 ? 1.038 10.804 -4.888 1.00 92.62 96 LYS A C 1
ATOM 765 O O . LYS A 1 96 ? -0.112 11.117 -4.608 1.00 92.62 96 LYS A O 1
ATOM 770 N N . VAL A 1 97 ? 1.771 10.042 -4.076 1.00 91.06 97 VAL A N 1
ATOM 771 C CA . VAL A 1 97 ? 1.244 9.472 -2.822 1.00 91.06 97 VAL A CA 1
ATOM 772 C C . VAL A 1 97 ? 0.942 10.543 -1.770 1.00 91.06 97 VAL A C 1
ATOM 774 O O . VAL A 1 97 ? 0.022 10.360 -0.976 1.00 91.06 97 VAL A O 1
ATOM 777 N N . ASN A 1 98 ? 1.664 11.667 -1.771 1.00 82.19 98 ASN A N 1
ATOM 778 C CA . ASN A 1 98 ? 1.386 12.766 -0.840 1.00 82.19 98 ASN A CA 1
ATOM 779 C C . ASN A 1 98 ? 0.097 13.532 -1.183 1.00 82.19 98 ASN A C 1
ATOM 781 O O . ASN A 1 98 ? -0.441 14.215 -0.316 1.00 82.19 98 ASN A O 1
ATOM 785 N N . HIS A 1 99 ? -0.390 13.399 -2.420 1.00 86.56 99 HIS A N 1
ATOM 786 C CA . HIS A 1 99 ? -1.538 14.123 -2.964 1.00 86.56 99 HIS A CA 1
ATOM 787 C C . HIS A 1 99 ? -2.428 13.194 -3.806 1.00 86.56 99 HIS A C 1
ATOM 789 O O . HIS A 1 99 ? -2.794 13.520 -4.933 1.00 86.56 99 HIS A O 1
ATOM 795 N N . LEU A 1 100 ? -2.749 11.997 -3.294 1.00 87.88 100 LEU A N 1
ATOM 796 C CA . LEU A 1 100 ? -3.473 10.965 -4.057 1.00 87.88 100 LEU A CA 1
ATOM 797 C C . LEU A 1 100 ? -4.779 11.484 -4.671 1.00 87.88 100 LEU A C 1
ATOM 799 O O . LEU A 1 100 ? -5.131 11.089 -5.782 1.00 87.88 100 LEU A O 1
ATOM 803 N N . GLU A 1 101 ? -5.481 12.367 -3.962 1.00 88.75 101 GLU A N 1
ATOM 804 C CA . GLU A 1 101 ? -6.710 13.022 -4.405 1.00 88.75 101 GLU A CA 1
ATOM 805 C C . GLU A 1 101 ? -6.547 13.801 -5.717 1.00 88.75 101 GLU A C 1
ATOM 807 O O . GLU A 1 101 ? -7.439 13.745 -6.568 1.00 88.75 101 GLU A O 1
ATOM 812 N N . ASP A 1 102 ? -5.401 14.452 -5.917 1.00 91.12 102 ASP A N 1
ATOM 813 C CA . ASP A 1 102 ? -5.119 15.273 -7.096 1.00 91.12 102 ASP A CA 1
ATOM 814 C C . ASP A 1 102 ? -4.870 14.403 -8.336 1.00 91.12 102 ASP A C 1
ATOM 816 O O . ASP A 1 102 ? -5.097 14.831 -9.469 1.00 91.12 102 ASP A O 1
ATOM 820 N N . HIS A 1 103 ? -4.474 13.146 -8.124 1.00 90.12 103 HIS A N 1
ATOM 821 C CA . HIS A 1 103 ? -4.097 12.207 -9.179 1.00 90.12 103 HIS A CA 1
ATOM 822 C C . HIS A 1 103 ? -5.186 11.181 -9.521 1.00 90.12 103 HIS A C 1
ATOM 824 O O . HIS A 1 103 ? -4.991 10.355 -10.412 1.00 90.12 103 HIS A O 1
ATOM 830 N N . LEU A 1 104 ? -6.367 11.232 -8.888 1.00 88.31 104 LEU A N 1
ATOM 831 C CA . LEU A 1 104 ? -7.472 10.309 -9.204 1.00 88.31 104 LEU A CA 1
ATOM 832 C C . LEU A 1 104 ? -7.898 10.394 -10.677 1.00 88.31 104 LEU A C 1
ATOM 834 O O . LEU A 1 104 ? -8.247 9.386 -11.285 1.00 88.31 104 LEU A O 1
ATOM 838 N N . GLN A 1 105 ? -7.822 11.581 -11.280 1.00 88.81 105 GLN A N 1
ATOM 839 C CA . GLN A 1 105 ? -8.200 11.793 -12.680 1.00 88.81 105 GLN A CA 1
ATOM 840 C C . GLN A 1 105 ? -7.271 11.093 -13.683 1.00 88.81 105 GLN A C 1
ATOM 842 O O . GLN A 1 105 ? -7.662 10.900 -14.832 1.00 88.81 105 GLN A O 1
ATOM 847 N N . GLU A 1 106 ? -6.069 10.695 -13.260 1.00 88.62 106 GLU A N 1
ATOM 848 C CA . GLU A 1 106 ? -5.118 9.956 -14.097 1.00 88.62 106 GLU A CA 1
ATOM 849 C C . GLU A 1 106 ? -5.504 8.483 -14.267 1.00 88.62 106 GLU A C 1
ATOM 851 O O . GLU A 1 106 ? -5.019 7.823 -15.185 1.00 88.62 106 GLU A O 1
ATOM 856 N N . VAL A 1 107 ? -6.372 7.959 -13.396 1.00 89.38 107 VAL A N 1
ATOM 857 C CA . VAL A 1 107 ? -6.745 6.543 -13.382 1.00 89.38 107 VAL A CA 1
ATOM 858 C C . VAL A 1 107 ? -8.198 6.327 -13.786 1.00 89.38 107 VAL A C 1
ATOM 860 O O . VAL A 1 107 ? -9.056 7.201 -13.642 1.00 89.38 107 VAL A O 1
ATOM 863 N N . HIS A 1 108 ? -8.499 5.118 -14.263 1.00 88.38 108 HIS A N 1
ATOM 864 C CA . HIS A 1 108 ? -9.864 4.753 -14.624 1.00 88.38 108 HIS A CA 1
ATOM 865 C C . HIS A 1 108 ? -10.810 4.854 -13.416 1.00 88.38 108 HIS A C 1
ATOM 867 O O . HIS A 1 108 ? -10.490 4.389 -12.322 1.00 88.38 108 HIS A O 1
ATOM 873 N N . THR A 1 109 ? -12.002 5.412 -13.642 1.00 88.25 109 THR A N 1
ATOM 874 C CA . THR A 1 109 ? -12.999 5.694 -12.588 1.00 88.25 109 THR A CA 1
ATOM 875 C C . THR A 1 109 ? -13.413 4.475 -11.758 1.00 88.25 109 THR A C 1
ATOM 877 O O . THR A 1 109 ? -13.747 4.618 -10.586 1.00 88.25 109 THR A O 1
ATOM 880 N N . ASP A 1 110 ? -13.315 3.265 -12.315 1.00 87.06 110 ASP A N 1
ATOM 881 C CA . ASP A 1 110 ? -13.594 2.016 -11.589 1.00 87.06 110 ASP A CA 1
ATOM 882 C C . ASP A 1 110 ? -12.650 1.779 -10.395 1.00 87.06 110 ASP A C 1
ATOM 884 O O . ASP A 1 110 ? -12.993 1.043 -9.471 1.00 87.06 110 ASP A O 1
ATOM 888 N N . LEU A 1 111 ? -11.469 2.407 -10.395 1.00 86.75 111 LEU A N 1
ATOM 889 C CA . LEU A 1 111 ? -10.485 2.309 -9.315 1.00 86.75 111 LEU A CA 1
ATOM 890 C C . LEU A 1 111 ? -10.683 3.368 -8.226 1.00 86.75 111 LEU A C 1
ATOM 892 O O . LEU A 1 111 ? -9.942 3.358 -7.248 1.00 86.75 111 LEU A O 1
ATOM 896 N N . TRP A 1 112 ? -11.643 4.287 -8.372 1.00 90.81 112 TRP A N 1
ATOM 897 C CA . TRP A 1 112 ? -11.801 5.405 -7.444 1.00 90.81 112 TRP A CA 1
ATOM 898 C C . TRP A 1 112 ? -12.455 4.947 -6.132 1.00 90.81 112 TRP A C 1
ATOM 900 O O . TRP A 1 112 ? -13.623 4.520 -6.128 1.00 90.81 112 TRP A O 1
ATOM 910 N N . PRO A 1 113 ? -11.751 5.036 -4.991 1.00 88.94 113 PRO A N 1
ATOM 911 C CA . PRO A 1 113 ? -12.383 4.867 -3.693 1.00 88.94 113 PRO A CA 1
ATOM 912 C C . PRO A 1 113 ? -13.192 6.120 -3.332 1.00 88.94 113 PRO A C 1
ATOM 914 O O . PRO A 1 113 ? -12.921 7.216 -3.820 1.00 88.94 113 PRO A O 1
ATOM 917 N N . LYS A 1 114 ? -14.204 5.967 -2.478 1.00 91.12 114 LYS A N 1
ATOM 918 C CA . LYS A 1 114 ? -14.911 7.103 -1.869 1.00 91.12 114 LYS A CA 1
ATOM 919 C C . LYS A 1 114 ? -14.060 7.753 -0.777 1.00 91.12 114 LYS A C 1
ATOM 921 O O . LYS A 1 114 ? -14.150 8.962 -0.587 1.00 91.12 114 LYS A O 1
ATOM 926 N N . GLN A 1 115 ? -13.262 6.961 -0.060 1.00 90.25 115 GLN A N 1
ATOM 927 C CA . GLN A 1 115 ? -12.341 7.421 0.975 1.00 90.25 115 GLN A CA 1
ATOM 928 C C . GLN A 1 115 ? -10.906 6.988 0.667 1.00 90.25 115 GLN A C 1
ATOM 930 O O . GLN A 1 115 ? -10.644 5.821 0.401 1.00 90.25 115 GLN A O 1
ATOM 935 N N . LEU A 1 116 ? -9.948 7.911 0.778 1.00 91.31 116 LEU A N 1
ATOM 936 C CA . LEU A 1 116 ? -8.530 7.584 0.659 1.00 91.31 116 LEU A CA 1
ATOM 937 C C . LEU A 1 116 ? -7.933 7.170 2.013 1.00 91.31 116 LEU A C 1
ATOM 939 O O . LEU A 1 116 ? -8.104 7.873 3.010 1.00 91.31 116 LEU A O 1
ATOM 943 N N . ILE A 1 117 ? -7.212 6.043 2.041 1.00 91.06 117 ILE A N 1
ATOM 944 C CA . ILE A 1 117 ? -6.318 5.701 3.151 1.00 91.06 117 ILE A CA 1
ATOM 945 C C . ILE A 1 117 ? -5.208 6.745 3.226 1.00 91.06 117 ILE A C 1
ATOM 947 O O . ILE A 1 117 ? -4.626 7.123 2.208 1.00 91.06 117 ILE A O 1
ATOM 951 N N . LYS A 1 118 ? -4.900 7.169 4.450 1.00 90.50 118 LYS A N 1
ATOM 952 C CA . LYS A 1 118 ? -3.728 7.986 4.753 1.00 90.50 118 LYS A CA 1
ATOM 953 C C . LYS A 1 118 ? -2.586 7.061 5.147 1.00 90.50 118 LYS A C 1
ATOM 955 O O . LYS A 1 118 ? -2.775 6.170 5.971 1.00 90.50 118 LYS A O 1
ATOM 960 N N . PHE A 1 119 ? -1.419 7.265 4.552 1.00 92.06 119 PHE A N 1
ATOM 961 C CA . PHE A 1 119 ? -0.220 6.531 4.934 1.00 92.06 119 PHE A CA 1
ATOM 962 C C . PHE A 1 119 ? 0.549 7.329 5.982 1.00 92.06 119 PHE A C 1
ATOM 964 O O . PHE A 1 119 ? 0.979 8.446 5.710 1.00 92.06 119 PHE A O 1
ATOM 971 N N . ASP A 1 120 ? 0.746 6.733 7.156 1.00 90.81 120 ASP A N 1
ATOM 972 C CA . ASP A 1 120 ? 1.580 7.295 8.223 1.00 90.81 120 ASP A CA 1
ATOM 973 C C . ASP A 1 120 ? 3.056 7.332 7.806 1.00 90.81 120 ASP A C 1
ATOM 975 O O . ASP A 1 120 ? 3.831 8.171 8.260 1.00 90.81 120 ASP A O 1
ATOM 979 N N . GLU A 1 121 ? 3.460 6.402 6.934 1.00 91.75 121 GLU A N 1
ATOM 980 C CA . GLU A 1 121 ? 4.816 6.339 6.409 1.00 91.75 121 GLU A CA 1
ATOM 981 C C . GLU A 1 121 ? 4.856 5.708 5.014 1.00 91.75 121 GLU A C 1
ATOM 983 O O . GLU A 1 121 ? 4.125 4.758 4.716 1.00 91.75 121 GLU A O 1
ATOM 988 N N . VAL A 1 122 ? 5.763 6.210 4.174 1.00 94.81 122 VAL A N 1
ATOM 989 C CA . VAL A 1 122 ? 6.081 5.647 2.859 1.00 94.81 122 VAL A CA 1
ATOM 990 C C . VAL A 1 122 ? 7.564 5.296 2.833 1.00 94.81 122 VAL A C 1
ATOM 992 O O . VAL A 1 122 ? 8.415 6.157 3.053 1.00 94.81 122 VAL A O 1
ATOM 995 N N . ILE A 1 123 ? 7.891 4.027 2.587 1.00 94.94 123 ILE A N 1
ATOM 996 C CA . ILE A 1 123 ? 9.265 3.520 2.639 1.00 94.94 123 ILE A CA 1
ATOM 997 C C . ILE A 1 123 ? 9.597 2.777 1.351 1.00 94.94 123 ILE A C 1
ATOM 999 O O . ILE A 1 123 ? 8.975 1.772 1.010 1.00 94.94 123 ILE A O 1
ATOM 1003 N N . ALA A 1 124 ? 10.640 3.236 0.670 1.00 96.56 124 ALA A N 1
ATOM 1004 C CA . ALA A 1 124 ? 11.202 2.557 -0.484 1.00 96.56 124 ALA A CA 1
ATOM 1005 C C . ALA A 1 124 ? 12.101 1.390 -0.024 1.00 96.56 124 ALA A C 1
ATOM 1007 O O . ALA A 1 124 ? 12.968 1.558 0.839 1.00 96.56 124 ALA A O 1
ATOM 1008 N N . ILE A 1 125 ? 11.883 0.188 -0.563 1.00 96.81 125 ILE A N 1
ATOM 1009 C CA . ILE A 1 125 ? 12.608 -1.031 -0.186 1.00 96.81 125 ILE A CA 1
ATOM 1010 C C . ILE A 1 125 ? 12.997 -1.875 -1.402 1.00 96.81 125 ILE A C 1
ATOM 1012 O O . ILE A 1 125 ? 12.361 -1.863 -2.454 1.00 96.81 125 ILE A O 1
ATOM 1016 N N . SER A 1 126 ? 14.003 -2.725 -1.215 1.00 96.12 126 SER A N 1
ATOM 1017 C CA . SER A 1 126 ? 14.186 -3.909 -2.056 1.00 96.12 126 SER A CA 1
ATOM 1018 C C . SER A 1 126 ? 14.207 -5.137 -1.171 1.00 96.12 126 SER A C 1
ATOM 1020 O O . SER A 1 126 ? 15.191 -5.394 -0.476 1.00 96.12 126 SER A O 1
ATOM 1022 N N . ALA A 1 127 ? 13.147 -5.943 -1.229 1.00 93.56 127 ALA A N 1
ATOM 1023 C CA . ALA A 1 127 ? 13.125 -7.231 -0.542 1.00 93.56 127 ALA A CA 1
ATOM 1024 C C . ALA A 1 127 ? 14.233 -8.171 -1.059 1.00 93.56 127 ALA A C 1
ATOM 1026 O O . ALA A 1 127 ? 14.851 -8.900 -0.283 1.00 93.56 127 ALA A O 1
ATOM 1027 N N . LYS A 1 128 ? 14.531 -8.116 -2.366 1.00 94.12 128 LYS A N 1
ATOM 1028 C CA . LYS A 1 128 ? 15.535 -8.967 -3.022 1.00 94.12 128 LYS A CA 1
ATOM 1029 C C . LYS A 1 128 ? 16.959 -8.622 -2.589 1.00 94.12 128 LYS A C 1
ATOM 1031 O O . LYS A 1 128 ? 17.746 -9.522 -2.307 1.00 94.12 128 LYS A O 1
ATOM 1036 N N . ARG A 1 129 ? 17.293 -7.329 -2.540 1.00 95.88 129 ARG A N 1
ATOM 1037 C CA . ARG A 1 129 ? 18.619 -6.833 -2.134 1.00 95.88 129 ARG A CA 1
ATOM 1038 C C . ARG A 1 129 ? 18.722 -6.522 -0.644 1.00 95.88 129 ARG A C 1
ATOM 1040 O O . ARG A 1 129 ? 19.804 -6.179 -0.184 1.00 95.88 129 ARG A O 1
ATOM 1047 N N . ARG A 1 130 ? 17.622 -6.668 0.102 1.00 94.12 130 ARG A N 1
ATOM 1048 C CA . ARG A 1 130 ? 17.493 -6.291 1.519 1.00 94.12 130 ARG A CA 1
ATOM 1049 C C . ARG A 1 130 ? 17.812 -4.813 1.776 1.00 94.12 130 ARG A C 1
ATOM 1051 O O . ARG A 1 130 ? 18.329 -4.455 2.831 1.00 94.12 130 ARG A O 1
ATOM 1058 N N . ILE A 1 131 ? 17.497 -3.953 0.809 1.00 94.25 131 ILE A N 1
ATOM 1059 C CA . ILE A 1 131 ? 17.630 -2.498 0.952 1.00 94.25 131 ILE A CA 1
ATOM 1060 C C . ILE A 1 131 ? 16.467 -2.008 1.810 1.00 94.25 131 ILE A C 1
ATOM 1062 O O . ILE A 1 131 ? 15.313 -2.332 1.523 1.00 94.25 131 ILE A O 1
ATOM 1066 N N . SER A 1 132 ? 16.781 -1.253 2.864 1.00 93.75 132 SER A N 1
ATOM 1067 C CA . SER A 1 132 ? 15.813 -0.617 3.772 1.00 93.75 132 SER A CA 1
ATOM 1068 C C . SER A 1 132 ? 14.811 -1.564 4.458 1.00 93.75 132 SER A C 1
ATOM 1070 O O . SER A 1 132 ? 13.875 -1.102 5.106 1.00 93.75 132 SER A O 1
ATOM 1072 N N . THR A 1 133 ? 15.009 -2.888 4.414 1.00 92.75 133 THR A N 1
ATOM 1073 C CA . THR A 1 133 ? 14.080 -3.856 5.029 1.00 92.75 133 THR A CA 1
ATOM 1074 C C . THR A 1 133 ? 14.136 -3.846 6.557 1.00 92.75 133 THR A C 1
ATOM 1076 O O . THR A 1 133 ? 13.099 -3.939 7.208 1.00 92.75 133 THR A O 1
ATOM 1079 N N . GLU A 1 134 ? 15.326 -3.694 7.151 1.00 93.50 134 GLU A N 1
ATOM 1080 C CA . GLU A 1 134 ? 15.450 -3.534 8.610 1.00 93.50 134 GLU A CA 1
ATOM 1081 C C . GLU A 1 134 ? 14.903 -2.183 9.075 1.00 93.50 134 GLU A C 1
ATOM 1083 O O . GLU A 1 134 ? 14.261 -2.119 10.120 1.00 93.50 134 GLU A O 1
ATOM 1088 N N . LYS A 1 135 ? 15.073 -1.126 8.267 1.00 92.69 135 LYS A N 1
ATOM 1089 C CA . LYS A 1 135 ? 14.443 0.179 8.510 1.00 92.69 135 LYS A CA 1
ATOM 1090 C C . LYS A 1 135 ? 12.924 0.025 8.547 1.00 92.69 135 LYS A C 1
ATOM 1092 O O . LYS A 1 135 ? 12.330 0.354 9.565 1.00 92.69 135 LYS A O 1
ATOM 1097 N N . LEU A 1 136 ? 12.317 -0.569 7.513 1.00 93.62 136 LEU A N 1
ATOM 1098 C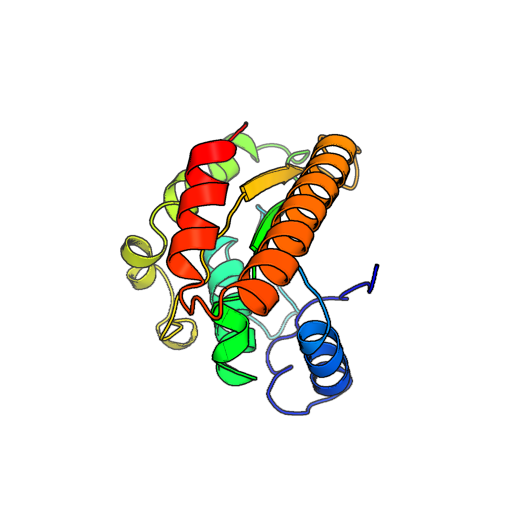 CA . LEU A 1 136 ? 10.878 -0.858 7.482 1.00 93.62 136 LEU A CA 1
ATOM 1099 C C . LEU A 1 136 ? 10.436 -1.630 8.731 1.00 93.62 136 LEU A C 1
ATOM 1101 O O . LEU A 1 136 ? 9.494 -1.234 9.403 1.00 93.62 136 LEU A O 1
ATOM 1105 N N . LYS A 1 137 ? 11.146 -2.700 9.098 1.00 93.44 137 LYS A N 1
ATOM 1106 C CA . LYS A 1 137 ? 10.819 -3.504 10.282 1.00 93.44 137 LYS A CA 1
ATOM 1107 C C . LYS A 1 137 ? 10.861 -2.697 11.581 1.00 93.44 137 LYS A C 1
ATOM 1109 O O . LYS A 1 137 ? 9.995 -2.877 12.432 1.00 93.44 137 LYS A O 1
ATOM 1114 N N . THR A 1 138 ? 11.873 -1.854 11.764 1.00 93.44 138 THR A N 1
ATOM 1115 C CA . THR A 1 138 ? 11.990 -0.979 12.938 1.00 93.44 138 THR A CA 1
ATOM 1116 C C . THR A 1 138 ? 10.848 0.028 12.978 1.00 93.44 138 THR A C 1
ATOM 1118 O O . THR A 1 138 ? 10.161 0.102 13.990 1.00 93.44 138 THR A O 1
ATOM 1121 N N . ARG A 1 139 ? 10.562 0.686 11.853 1.00 91.62 139 ARG A N 1
ATOM 1122 C CA . ARG A 1 139 ? 9.477 1.666 11.736 1.00 91.62 139 ARG A CA 1
ATOM 1123 C C . ARG A 1 139 ? 8.099 1.063 11.996 1.00 91.62 139 ARG A C 1
ATOM 1125 O O . ARG A 1 139 ? 7.321 1.621 12.758 1.00 91.62 139 ARG A O 1
ATOM 1132 N N . LEU A 1 140 ? 7.830 -0.134 11.473 1.00 92.31 140 LEU A N 1
ATOM 1133 C CA . LEU A 1 140 ? 6.593 -0.863 11.769 1.00 92.31 140 LEU A CA 1
ATOM 1134 C C . LEU A 1 140 ? 6.437 -1.171 13.265 1.00 92.31 140 LEU A C 1
ATOM 1136 O O . LEU A 1 140 ? 5.320 -1.110 13.770 1.00 92.31 140 LEU A O 1
ATOM 1140 N N . ARG A 1 141 ? 7.522 -1.516 13.979 1.00 93.31 141 ARG A N 1
ATOM 1141 C CA . ARG A 1 141 ? 7.455 -1.736 15.435 1.00 93.31 141 ARG A CA 1
ATOM 1142 C C . ARG A 1 141 ? 7.169 -0.441 16.180 1.00 93.31 141 ARG A C 1
ATOM 1144 O O . ARG A 1 141 ? 6.262 -0.427 16.994 1.00 93.31 141 ARG A O 1
ATOM 1151 N N . GLU A 1 142 ? 7.895 0.625 15.855 1.00 90.56 142 GLU A N 1
ATOM 1152 C CA . GLU A 1 142 ? 7.711 1.933 16.489 1.00 90.56 142 GLU A CA 1
ATOM 1153 C C . GLU A 1 142 ? 6.274 2.436 16.310 1.00 90.56 142 GLU A C 1
ATOM 1155 O O . GLU A 1 142 ? 5.645 2.842 17.280 1.00 90.56 142 GLU A O 1
ATOM 1160 N N . LEU A 1 143 ? 5.712 2.329 15.101 1.00 90.00 143 LEU A N 1
ATOM 1161 C CA . LEU A 1 143 ? 4.312 2.682 14.853 1.00 90.00 143 LEU A CA 1
ATOM 1162 C C . LEU A 1 143 ? 3.348 1.794 15.649 1.00 90.00 143 LEU A C 1
ATOM 1164 O O . LEU A 1 143 ? 2.414 2.306 16.258 1.00 90.00 143 LEU A O 1
ATOM 1168 N N . LEU A 1 144 ? 3.564 0.475 15.677 1.00 90.31 144 LEU A N 1
ATOM 1169 C CA . LEU A 1 144 ? 2.729 -0.434 16.469 1.00 90.31 144 LEU A CA 1
ATOM 1170 C C . LEU A 1 144 ? 2.746 -0.095 17.962 1.00 90.31 144 LEU A C 1
ATOM 1172 O O . LEU A 1 144 ? 1.695 -0.195 18.595 1.00 90.31 144 LEU A O 1
ATOM 1176 N N . ASP A 1 145 ? 3.902 0.291 18.501 1.00 89.38 145 ASP A N 1
ATOM 1177 C CA . ASP A 1 145 ? 4.047 0.698 19.898 1.00 89.38 145 ASP A CA 1
ATOM 1178 C C . ASP A 1 145 ? 3.262 1.995 20.156 1.00 89.38 145 ASP A C 1
ATOM 1180 O O . ASP A 1 145 ? 2.426 2.031 21.058 1.00 89.38 145 ASP A O 1
ATOM 1184 N N . VAL A 1 146 ? 3.404 3.008 19.290 1.00 86.50 146 VAL A N 1
ATOM 1185 C CA . VAL A 1 146 ? 2.634 4.261 19.399 1.00 86.50 146 VAL A CA 1
ATOM 1186 C C . VAL A 1 146 ? 1.125 4.016 19.337 1.00 86.50 146 VAL A C 1
ATOM 1188 O O . VAL A 1 146 ? 0.375 4.522 20.169 1.00 86.50 146 VAL A O 1
ATOM 1191 N N . TYR A 1 147 ? 0.652 3.208 18.389 1.00 84.38 147 TYR A N 1
ATOM 1192 C CA . TYR A 1 147 ? -0.775 2.904 18.288 1.00 84.38 147 TYR A CA 1
ATOM 1193 C C . TYR A 1 147 ? -1.288 2.044 19.448 1.00 84.38 147 TYR A C 1
ATOM 1195 O O . TYR A 1 147 ? -2.452 2.172 19.825 1.00 84.38 147 TYR A O 1
ATOM 1203 N N . ALA A 1 148 ? -0.4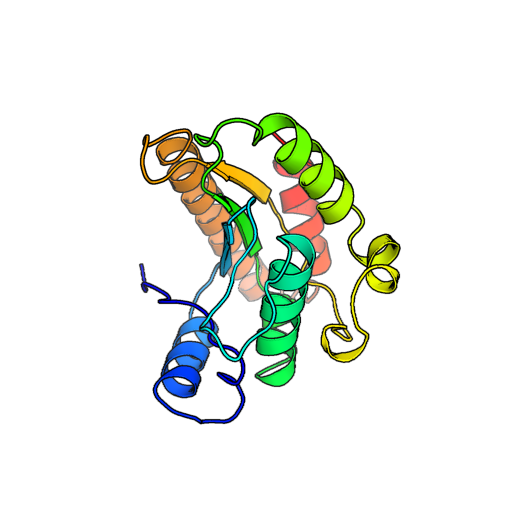46 1.193 20.043 1.00 85.00 148 ALA A N 1
ATOM 1204 C CA . ALA A 1 148 ? -0.808 0.458 21.249 1.00 85.00 148 ALA A CA 1
ATOM 1205 C C . ALA A 1 148 ? -1.007 1.400 22.446 1.00 85.00 148 ALA A C 1
ATOM 1207 O O . ALA A 1 148 ? -1.993 1.244 23.165 1.00 85.00 148 ALA A O 1
ATOM 1208 N N . ASP A 1 149 ? -0.134 2.393 22.614 1.00 81.56 149 ASP A N 1
ATOM 1209 C CA . ASP A 1 149 ? -0.259 3.403 23.669 1.00 81.56 149 ASP A CA 1
ATOM 1210 C C . ASP A 1 149 ? -1.505 4.283 23.460 1.00 81.56 149 ASP A C 1
ATOM 1212 O O . ASP A 1 149 ? -2.243 4.577 24.402 1.00 81.56 149 ASP A O 1
ATOM 1216 N N . LEU A 1 150 ? -1.797 4.657 22.210 1.00 77.25 150 LEU A N 1
ATOM 1217 C CA . LEU A 1 150 ? -2.976 5.459 21.866 1.00 77.25 150 LEU A CA 1
ATOM 1218 C C . LEU A 1 150 ? -4.291 4.690 22.059 1.00 77.25 150 LEU A C 1
ATOM 1220 O O . LEU A 1 150 ? -5.279 5.284 22.490 1.00 77.25 150 LEU A O 1
ATOM 1224 N N . ASP A 1 151 ? -4.314 3.381 21.793 1.00 77.25 151 ASP A N 1
ATOM 1225 C CA . ASP A 1 151 ? -5.462 2.525 22.116 1.00 77.25 151 ASP A CA 1
ATOM 1226 C C . ASP A 1 151 ? -5.737 2.511 23.631 1.00 77.25 151 ASP A C 1
ATOM 1228 O O . ASP A 1 151 ? -6.892 2.649 24.035 1.00 77.25 151 ASP A O 1
ATOM 1232 N N . VAL A 1 152 ? -4.693 2.411 24.466 1.00 76.06 152 VAL A N 1
ATOM 1233 C CA . VAL A 1 152 ? -4.829 2.470 25.935 1.00 76.06 152 VAL A CA 1
ATOM 1234 C C . VAL A 1 152 ? -5.413 3.816 26.366 1.00 76.06 152 VAL A C 1
ATOM 1236 O O . VAL A 1 152 ? -6.405 3.857 27.092 1.00 76.06 152 VAL A O 1
ATOM 1239 N N . LEU A 1 153 ? -4.867 4.922 25.854 1.00 69.44 153 LEU A N 1
ATOM 1240 C CA . LEU A 1 153 ? -5.363 6.265 26.164 1.00 69.44 153 LEU A CA 1
ATOM 1241 C C . LEU A 1 153 ? -6.810 6.479 25.704 1.00 69.44 153 LEU A C 1
ATOM 1243 O O . LEU A 1 153 ? -7.587 7.128 26.407 1.00 69.44 153 LEU A O 1
ATOM 1247 N N . ARG A 1 154 ? -7.203 5.943 24.542 1.00 69.88 154 ARG A N 1
ATOM 1248 C CA . ARG A 1 154 ? -8.591 6.005 24.054 1.00 69.88 154 ARG A CA 1
ATOM 1249 C C . ARG A 1 154 ? -9.542 5.317 25.027 1.00 69.88 154 ARG A C 1
ATOM 1251 O O . ARG A 1 154 ? -10.596 5.872 25.341 1.00 69.88 154 ARG A O 1
ATOM 1258 N N . ASP A 1 155 ? -9.167 4.133 25.494 1.00 73.44 155 ASP A N 1
ATOM 1259 C CA . ASP A 1 155 ? -9.989 3.335 26.397 1.00 73.44 155 ASP A CA 1
ATOM 1260 C C . ASP A 1 155 ? -10.096 3.993 27.791 1.00 73.44 155 ASP A C 1
ATOM 1262 O O . ASP A 1 155 ? -11.153 3.931 28.419 1.00 73.44 155 ASP A O 1
ATOM 1266 N N . GLU A 1 156 ? -9.051 4.698 28.241 1.00 72.25 156 GLU A N 1
ATOM 1267 C CA . GLU A 1 156 ? -9.036 5.450 29.507 1.00 72.25 156 GLU A CA 1
ATOM 1268 C C . GLU A 1 156 ? -9.795 6.788 29.448 1.00 72.25 156 GLU A C 1
ATOM 1270 O O . GLU A 1 156 ? -10.447 7.181 30.418 1.00 72.25 156 GLU A O 1
ATOM 1275 N N . THR A 1 157 ? -9.717 7.510 28.325 1.00 65.31 157 THR A N 1
ATOM 1276 C CA . THR A 1 157 ? -10.236 8.888 28.198 1.00 65.31 157 THR A CA 1
ATOM 1277 C C . THR A 1 157 ? -11.593 8.984 27.500 1.00 65.31 157 THR A C 1
ATOM 1279 O O . THR A 1 157 ? -12.247 10.026 27.571 1.00 65.31 157 THR A O 1
ATOM 1282 N N . GLY A 1 158 ? -12.027 7.934 26.794 1.00 60.56 158 GLY A N 1
ATOM 1283 C CA . GLY A 1 158 ? -13.235 7.949 25.962 1.00 60.56 158 GLY A CA 1
ATOM 1284 C C . GLY A 1 158 ? -13.156 8.891 24.748 1.00 60.56 158 GLY A C 1
ATOM 1285 O O . GLY A 1 158 ? -14.173 9.125 24.089 1.00 60.56 158 GLY A O 1
ATOM 1286 N N . ALA A 1 159 ? -11.978 9.457 24.451 1.00 54.88 159 ALA A N 1
ATOM 1287 C CA . ALA A 1 159 ? -11.775 10.412 23.365 1.00 54.88 159 ALA A CA 1
ATOM 1288 C C . ALA A 1 159 ? -11.899 9.728 21.993 1.00 54.88 159 ALA A C 1
ATOM 1290 O O . ALA A 1 159 ? -11.314 8.680 21.744 1.00 54.88 159 ALA A O 1
ATOM 1291 N N . LYS A 1 160 ? -12.688 10.313 21.084 1.00 50.72 160 LYS A N 1
ATOM 1292 C CA . LYS A 1 160 ? -13.237 9.598 19.918 1.00 50.72 160 LYS A CA 1
ATOM 1293 C C . LYS A 1 160 ? -12.505 9.789 18.584 1.00 50.72 160 LYS A C 1
ATOM 1295 O O . LYS A 1 160 ? -12.960 9.236 17.588 1.00 50.72 160 LYS A O 1
ATOM 1300 N N . SER A 1 161 ? -11.419 10.551 18.510 1.00 54.97 161 SER A N 1
ATOM 1301 C CA . SER A 1 161 ? -10.950 11.039 17.204 1.00 54.97 161 SER A CA 1
ATOM 1302 C C . SER A 1 161 ? -9.626 10.408 16.772 1.00 54.97 161 SER A C 1
ATOM 1304 O O . SER A 1 161 ? -8.555 10.902 17.114 1.00 54.97 161 SER A O 1
ATOM 1306 N N . LEU A 1 162 ? -9.709 9.355 15.948 1.00 56.12 162 LEU A N 1
ATOM 1307 C CA . LEU A 1 162 ? -8.581 8.756 15.208 1.00 56.12 162 LEU A CA 1
ATOM 1308 C C . LEU A 1 162 ? -7.789 9.789 14.377 1.00 56.12 162 LEU A C 1
ATOM 1310 O O . LEU A 1 162 ? -6.616 9.572 14.087 1.00 56.12 162 LEU A O 1
ATOM 1314 N N . GLU A 1 163 ? -8.397 10.927 14.031 1.00 55.97 163 GLU A N 1
ATOM 1315 C CA . GLU A 1 163 ? -7.721 12.052 13.370 1.00 55.97 163 GLU A CA 1
ATOM 1316 C C . GLU A 1 163 ? -6.654 12.721 14.245 1.00 55.97 163 GLU A C 1
ATOM 1318 O O . GLU A 1 163 ? -5.604 13.096 13.731 1.00 55.97 163 GLU A O 1
ATOM 1323 N N . ILE A 1 164 ? -6.874 12.831 15.562 1.00 56.38 164 ILE A N 1
ATOM 1324 C CA . ILE A 1 164 ? -5.880 13.401 16.491 1.00 56.38 164 ILE A CA 1
ATOM 1325 C C . ILE A 1 164 ? -4.672 12.470 16.583 1.00 56.38 164 ILE A C 1
ATOM 1327 O O . ILE A 1 164 ? -3.535 12.924 16.579 1.00 56.38 164 ILE A O 1
ATOM 1331 N N . VAL A 1 165 ? -4.934 11.164 16.597 1.00 60.16 165 VAL A N 1
ATOM 1332 C CA . VAL A 1 165 ? -3.931 10.095 16.644 1.00 60.16 165 VAL A CA 1
ATOM 1333 C C . VAL A 1 165 ? -3.046 10.141 15.391 1.00 60.16 165 VAL A C 1
ATOM 1335 O O . VAL A 1 165 ? -1.830 10.243 15.522 1.00 60.16 165 VAL A O 1
ATOM 1338 N N . HIS A 1 166 ? -3.632 10.183 14.188 1.00 58.69 166 HIS A N 1
ATOM 1339 C CA . HIS A 1 166 ? -2.864 10.321 12.939 1.00 58.69 166 HIS A CA 1
ATOM 1340 C C . HIS A 1 166 ? -2.086 11.643 12.884 1.00 58.69 166 HIS A C 1
ATOM 1342 O O . HIS A 1 166 ? -0.930 11.654 12.469 1.00 58.69 166 HIS A O 1
ATOM 1348 N N . SER A 1 167 ? -2.678 12.755 13.339 1.00 59.25 167 SER A N 1
ATOM 1349 C CA . SER A 1 167 ? -1.990 14.052 13.414 1.00 59.25 167 SER A CA 1
ATOM 1350 C C . SER A 1 167 ? -0.792 14.011 14.368 1.00 59.25 167 SER A C 1
ATOM 1352 O O . SER A 1 167 ? 0.275 14.495 14.011 1.00 59.25 167 SER A O 1
ATOM 1354 N N . GLN A 1 168 ? -0.928 13.394 15.546 1.00 57.94 168 GLN A N 1
ATOM 1355 C CA . GLN A 1 168 ? 0.153 13.267 16.531 1.00 57.94 168 GLN A CA 1
ATOM 1356 C C . GLN A 1 168 ? 1.263 12.328 16.055 1.00 57.94 168 GLN A C 1
ATOM 1358 O O . GLN A 1 168 ? 2.435 12.638 16.243 1.00 57.94 168 GLN A O 1
ATOM 1363 N N . VAL A 1 169 ? 0.921 11.223 15.388 1.00 60.75 169 VAL A N 1
ATOM 1364 C CA . VAL A 1 169 ? 1.898 10.327 14.744 1.00 60.75 169 VAL A CA 1
ATOM 1365 C C . VAL A 1 169 ? 2.642 11.082 13.638 1.00 60.75 169 VAL A C 1
ATOM 1367 O O . VAL A 1 169 ? 3.872 11.086 13.607 1.00 60.75 169 VAL A O 1
ATOM 1370 N N . THR A 1 170 ? 1.918 11.800 12.780 1.00 56.53 170 THR A N 1
ATOM 1371 C CA . THR A 1 170 ? 2.505 12.583 11.682 1.00 56.53 170 THR A CA 1
ATOM 1372 C C . THR A 1 170 ? 3.381 13.730 12.201 1.00 56.53 170 THR A C 1
ATOM 1374 O O . THR A 1 170 ? 4.436 13.991 11.634 1.00 56.53 170 THR A O 1
ATOM 1377 N N . GLU A 1 171 ? 3.014 14.392 13.301 1.00 56.38 171 GLU A N 1
ATOM 1378 C CA . GLU A 1 171 ? 3.834 15.427 13.953 1.00 56.38 171 GLU A CA 1
ATOM 1379 C C . GLU A 1 171 ? 5.063 14.843 14.664 1.00 56.38 171 GLU A C 1
ATOM 1381 O O . GLU A 1 171 ? 6.154 15.409 14.582 1.00 56.38 171 GLU A O 1
ATOM 1386 N N . GLN A 1 172 ? 4.916 13.700 15.339 1.00 53.56 172 GLN A N 1
ATOM 1387 C CA . GLN A 1 172 ? 5.991 13.059 16.097 1.00 53.56 172 GLN A CA 1
ATOM 1388 C C . GLN A 1 172 ? 7.034 12.396 15.184 1.00 53.56 172 GLN A C 1
ATOM 1390 O O . GLN A 1 172 ? 8.219 12.359 15.528 1.00 53.56 172 GLN A O 1
ATOM 1395 N N . PHE A 1 173 ? 6.624 11.902 14.013 1.00 55.38 173 PHE A N 1
ATOM 1396 C CA . PHE A 1 173 ? 7.514 11.245 13.050 1.00 55.38 173 PHE A CA 1
ATOM 1397 C C . PHE A 1 173 ? 7.849 12.104 11.818 1.00 55.38 173 PHE A C 1
ATOM 1399 O O . PHE A 1 173 ? 8.847 11.823 11.145 1.00 55.38 173 PHE A O 1
ATOM 1406 N N . GLY A 1 174 ? 7.111 13.195 11.586 1.00 42.53 174 GLY A N 1
ATOM 1407 C CA . GLY A 1 174 ? 7.183 14.041 10.392 1.00 42.53 174 GLY A CA 1
ATOM 1408 C C . GLY A 1 174 ? 6.665 13.314 9.146 1.00 42.53 174 GLY A C 1
ATOM 1409 O O . GLY A 1 174 ? 6.802 12.097 9.045 1.00 42.53 174 GLY A O 1
ATOM 1410 N N . HIS A 1 175 ? 6.156 14.042 8.141 1.00 44.16 175 HIS A N 1
ATOM 1411 C CA . HIS A 1 175 ? 6.103 13.532 6.761 1.00 44.16 175 HIS A CA 1
ATOM 1412 C C . HIS A 1 175 ? 7.538 13.291 6.290 1.00 44.16 175 HIS A C 1
ATOM 1414 O O . HIS A 1 175 ? 8.189 14.124 5.662 1.00 44.16 175 HIS A O 1
ATOM 1420 N N . LYS A 1 176 ? 8.084 12.153 6.686 1.00 42.41 176 LYS A N 1
ATOM 1421 C CA . LYS A 1 176 ? 9.422 11.724 6.352 1.00 42.41 176 LYS A CA 1
ATOM 1422 C C . LYS A 1 176 ? 9.276 10.794 5.161 1.00 42.41 176 LYS A C 1
ATOM 1424 O O . LYS A 1 176 ? 9.404 9.581 5.279 1.00 42.41 176 LYS A O 1
ATOM 1429 N N . THR A 1 177 ? 9.026 11.400 4.000 1.00 41.81 177 THR A N 1
ATOM 1430 C CA . THR A 1 177 ? 9.392 10.816 2.706 1.00 41.81 177 THR A CA 1
ATOM 1431 C C . THR A 1 177 ? 10.908 10.648 2.727 1.00 41.81 177 THR A C 1
ATOM 1433 O O . THR A 1 177 ? 11.662 11.533 2.332 1.00 41.81 177 THR A O 1
ATOM 1436 N N . LEU A 1 178 ? 11.376 9.570 3.354 1.00 37.31 178 LEU A N 1
ATOM 1437 C CA . LEU A 1 178 ? 12.795 9.291 3.501 1.00 37.31 178 LEU A CA 1
ATOM 1438 C C . LEU A 1 178 ? 13.210 8.380 2.362 1.00 37.31 178 LEU A C 1
ATOM 1440 O O . LEU A 1 178 ? 13.101 7.153 2.481 1.00 37.31 178 LEU A O 1
ATOM 1444 N N . VAL A 1 179 ? 13.695 9.031 1.311 1.00 34.81 179 VAL A N 1
ATOM 1445 C CA . VAL A 1 179 ? 14.581 8.451 0.300 1.00 34.81 179 VAL A CA 1
ATOM 1446 C C . VAL A 1 179 ? 15.770 7.770 0.985 1.00 34.81 179 VAL A C 1
ATOM 1448 O O . VAL A 1 179 ? 16.279 8.327 1.991 1.00 34.81 179 VAL A O 1
#

Sequence (179 aa):
MADLPGLIEGAHLNVGMGHNFLKHVERTKLLLFLVDIHGFRLNTKHPERTPLETILLLNKELELYKEDLMNKPAVLALNKVDIEGSDEILEEILQKVNHLEDHLQEVHTDLWPKQLIKFDEVIAISAKRRISTEKLKTRLRELLDVYADLDVLRDETGAKSLEIVHSQVTEQFGHKTLV

Organism: Ridgeia piscesae (NCBI:txid27915)

Foldseek 3Di:
DDDDPDPDQCLLVPPPCSVVSLVVLVVDQEAEAEFELPFDDPDPVGDTGHSLLSLLQVLQSNCSNPVVSLLHAYEYEHEDCVDPPSPVSLVVVLVCLVPVVVCCVVDDPVSHDPGHRRYLYYHYAYPPVGRCVVVVVVVVVVVSVLSVVVVVVCVVPVDDDSPVSSVVSCVVVPHCPDD

Secondary structure (DSSP, 8-state):
--------TTGGGT-TTHHHHHHHHTT-SSEEEEEETT-B-SSTTSPPB-HHHHHHHHHHHHHHH-GGGGGS-EEEEEE-TTSTTHHHHHHHHHHHHHTGGGGGGGS-GGG--SSPPPPSEEEEEBTTTTBSHHHHHHHHHHHHHHHHHHHHHHHHH----HHHHHHHHHHHH------

InterPro domains:
  IPR006073 GTP binding domain [PF01926] (2-80)
  IPR006073 GTP binding domain [PR00326] (1-16)
  IPR006073 GTP binding domain [PR00326] (18-36)
  IPR027417 P-loop containing nucleoside triphosphate hydrolase [G3DSA:3.40.50.300] (1-153)
  IPR027417 P-loop containing nucleoside triphosphate hydrolase [SSF52540] (1-146)
  IPR031167 OBG-type guanine nucleotide-binding (G) domain [PS51710] (1-145)
  IPR045086 OBG-type GTPase [PTHR11702] (1-142)

pLDDT: mean 80.78, std 16.46, range [34.81, 96.81]